Protein AF-A0A5P9ERH6-F1 (afdb_monomer_lite)

Secondary structure (DSSP, 8-state):
-HIIIIIHHHHHHTT--EEEEEEE---TTS---EEEEEE---S-PPP----SPPP----------SSS-HHHHHHHHHHHHHHHT--GGG-

Sequence (91 aa):
MVLQAVLLPLLTRMGAGVELGLQYSVFHLAGGGSWRARIQPLISLLKLDLTERCESLRCKALASSVNIPAHVGQRELAQISKLCGWLDEHL

Foldseek 3Di:
DCCVPPVVVVQVVQVWDKDKDFPDDDDPPPDDGDIDMDTDDDPGTHDDDDPDDDPDPAAADDDDDDPDDPVVSVVVVVVVCVVVVDDPVRD

pLDDT: mean 84.82, std 10.4, range [54.16, 95.25]

Radius of gyration: 17.45 Å; chains: 1; bounding box: 38×33×43 Å

Structure (mmCIF, N/CA/C/O backbone):
data_AF-A0A5P9ERH6-F1
#
_entry.id   AF-A0A5P9ERH6-F1
#
loop_
_atom_site.group_PDB
_atom_site.id
_atom_site.type_symbol
_atom_site.label_atom_id
_atom_site.label_alt_id
_atom_site.label_comp_id
_atom_site.label_asym_id
_atom_site.label_entity_id
_atom_site.label_seq_id
_atom_site.pdbx_PDB_ins_code
_atom_site.Cartn_x
_atom_site.Cartn_y
_atom_site.Cartn_z
_atom_site.occupancy
_atom_site.B_iso_or_equiv
_atom_site.auth_seq_id
_atom_site.auth_comp_id
_atom_site.auth_asym_id
_atom_site.auth_atom_id
_atom_site.pdbx_PDB_model_num
ATOM 1 N N . MET A 1 1 ? 3.714 5.886 1.731 1.00 71.94 1 MET A N 1
ATOM 2 C CA . MET A 1 1 ? 3.014 4.585 1.819 1.00 71.94 1 MET A CA 1
ATOM 3 C C . MET A 1 1 ? 2.400 4.170 0.483 1.00 71.94 1 MET A C 1
ATOM 5 O O . MET A 1 1 ? 2.859 3.182 -0.067 1.00 71.94 1 MET A O 1
ATOM 9 N N . VAL A 1 2 ? 1.449 4.928 -0.085 1.00 81.31 2 VAL A N 1
ATOM 10 C CA . VAL A 1 2 ? 0.796 4.571 -1.368 1.00 81.31 2 VAL A CA 1
ATOM 11 C C . VAL A 1 2 ? 1.797 4.399 -2.511 1.00 81.31 2 VAL A C 1
ATOM 13 O O . VAL A 1 2 ? 1.746 3.395 -3.211 1.00 81.31 2 VAL A O 1
ATOM 16 N N . LEU A 1 3 ? 2.751 5.328 -2.661 1.00 84.25 3 LEU A N 1
ATOM 17 C CA . LEU A 1 3 ? 3.735 5.263 -3.744 1.00 84.25 3 LEU A CA 1
ATOM 18 C C . LEU A 1 3 ? 4.499 3.929 -3.741 1.00 84.25 3 LEU A C 1
ATOM 20 O O . LEU A 1 3 ? 4.538 3.244 -4.756 1.00 84.25 3 LEU A O 1
ATOM 24 N N . GLN A 1 4 ? 5.018 3.536 -2.575 1.00 85.50 4 GLN A N 1
ATOM 25 C CA . GLN A 1 4 ? 5.786 2.306 -2.383 1.00 85.50 4 GLN A CA 1
ATOM 26 C C . GLN A 1 4 ? 4.943 1.033 -2.539 1.00 85.50 4 GLN A C 1
ATOM 28 O O . GLN A 1 4 ? 5.439 0.052 -3.079 1.00 85.50 4 GLN A O 1
ATOM 33 N N . ALA A 1 5 ? 3.696 1.031 -2.060 1.00 85.88 5 ALA A N 1
ATOM 34 C CA . ALA A 1 5 ? 2.865 -0.174 -2.033 1.00 85.88 5 ALA A CA 1
ATOM 35 C C . ALA A 1 5 ? 2.038 -0.393 -3.311 1.00 85.88 5 ALA A C 1
ATOM 37 O O . ALA A 1 5 ? 1.658 -1.524 -3.592 1.00 85.88 5 ALA A O 1
ATOM 38 N N . VAL A 1 6 ? 1.736 0.671 -4.063 1.00 89.69 6 VAL A N 1
ATOM 39 C CA . VAL A 1 6 ? 0.813 0.617 -5.208 1.00 89.69 6 VAL A CA 1
ATOM 40 C C . VAL A 1 6 ? 1.528 0.924 -6.515 1.00 89.69 6 VAL A C 1
ATOM 42 O O . VAL A 1 6 ? 1.510 0.098 -7.420 1.00 89.69 6 VAL A O 1
ATOM 45 N N . LEU A 1 7 ? 2.182 2.084 -6.631 1.00 90.81 7 LEU A N 1
ATOM 46 C CA . LEU A 1 7 ? 2.743 2.514 -7.915 1.00 90.81 7 LEU A CA 1
ATOM 47 C C . LEU A 1 7 ? 4.077 1.836 -8.234 1.00 90.81 7 LEU A C 1
ATOM 49 O O . LEU A 1 7 ? 4.261 1.371 -9.356 1.00 90.81 7 LEU A O 1
ATOM 53 N N . LEU A 1 8 ? 5.010 1.771 -7.276 1.00 92.19 8 LEU A N 1
ATOM 54 C CA . LEU A 1 8 ? 6.332 1.195 -7.543 1.00 92.19 8 LEU A CA 1
ATOM 55 C C . LEU A 1 8 ? 6.274 -0.252 -8.041 1.00 92.19 8 LEU A C 1
ATOM 57 O O . LEU A 1 8 ? 6.959 -0.533 -9.019 1.00 92.19 8 LEU A O 1
ATOM 61 N N . PRO A 1 9 ? 5.443 -1.153 -7.480 1.00 92.31 9 PRO A N 1
ATOM 62 C CA . PRO A 1 9 ? 5.329 -2.506 -8.015 1.00 92.31 9 PRO A CA 1
ATOM 63 C C . PRO A 1 9 ? 4.875 -2.537 -9.481 1.00 92.31 9 PRO A C 1
ATOM 65 O O . PRO A 1 9 ? 5.329 -3.389 -10.242 1.00 92.31 9 PRO A O 1
ATOM 68 N N . LEU A 1 10 ? 4.016 -1.602 -9.908 1.00 93.44 10 LEU A N 1
ATOM 69 C CA . LEU A 1 10 ? 3.615 -1.486 -11.315 1.00 93.44 10 LEU A CA 1
ATOM 70 C C . LEU A 1 10 ? 4.775 -1.002 -12.188 1.00 93.44 10 LEU A C 1
ATOM 72 O O . LEU A 1 10 ? 5.015 -1.570 -13.250 1.00 93.44 10 LEU A O 1
ATOM 76 N N . LEU A 1 11 ? 5.539 -0.018 -11.715 1.00 92.50 11 LEU A N 1
ATOM 77 C CA . LEU A 1 11 ? 6.734 0.464 -12.411 1.00 92.50 11 LEU A CA 1
ATOM 78 C C . LEU A 1 11 ? 7.805 -0.629 -12.529 1.00 92.50 11 LEU A C 1
ATOM 80 O O . LEU A 1 11 ? 8.397 -0.790 -13.594 1.00 92.50 11 LEU A O 1
ATOM 84 N N . THR A 1 12 ? 7.996 -1.440 -11.489 1.00 92.44 12 THR A N 1
ATOM 85 C CA . THR A 1 12 ? 8.898 -2.599 -11.523 1.00 92.44 12 THR A CA 1
ATOM 86 C C . THR A 1 12 ? 8.444 -3.640 -12.540 1.00 92.44 12 THR A C 1
ATOM 88 O O . THR A 1 12 ? 9.276 -4.166 -13.274 1.00 92.44 12 THR A O 1
ATOM 91 N N . ARG A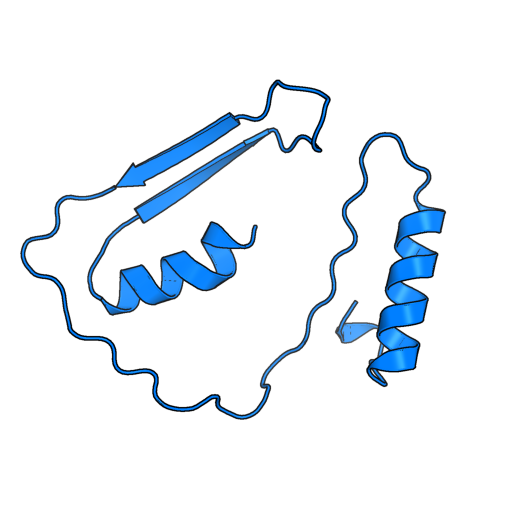 1 13 ? 7.134 -3.890 -12.675 1.00 93.19 13 ARG A N 1
ATOM 92 C CA . ARG A 1 13 ? 6.595 -4.761 -13.741 1.00 93.19 13 ARG A CA 1
ATOM 93 C C . ARG A 1 13 ? 6.859 -4.213 -15.146 1.00 93.19 13 ARG A C 1
ATOM 95 O O . ARG A 1 13 ? 6.990 -4.998 -16.077 1.00 93.19 13 ARG A O 1
ATOM 102 N N . MET A 1 14 ? 6.967 -2.894 -15.296 1.00 94.19 14 MET A N 1
ATOM 103 C CA . MET A 1 14 ? 7.348 -2.235 -16.552 1.00 94.19 14 MET A CA 1
ATOM 104 C C . MET A 1 14 ? 8.872 -2.201 -16.784 1.00 94.19 14 MET A C 1
ATOM 106 O O . MET A 1 14 ? 9.321 -1.682 -17.805 1.00 94.19 14 MET A O 1
ATOM 110 N N . GLY A 1 15 ? 9.667 -2.748 -15.857 1.00 92.12 15 GLY A N 1
ATOM 111 C CA . GLY A 1 15 ? 11.129 -2.818 -15.925 1.00 92.12 15 GLY A CA 1
ATOM 112 C C . GLY A 1 15 ? 11.867 -1.706 -15.174 1.00 92.12 15 GLY A C 1
ATOM 113 O O . GLY A 1 15 ? 13.094 -1.722 -15.135 1.00 92.12 15 GLY A O 1
ATOM 114 N N . ALA A 1 16 ? 11.167 -0.748 -14.559 1.00 93.00 16 ALA A N 1
ATOM 115 C CA . ALA A 1 16 ? 11.802 0.374 -13.871 1.00 93.00 16 ALA A CA 1
ATOM 116 C C . ALA A 1 16 ? 12.273 0.010 -12.450 1.00 93.00 16 ALA A C 1
ATOM 118 O O . ALA A 1 16 ? 11.510 -0.510 -11.631 1.00 93.00 16 ALA A O 1
ATOM 119 N N . GLY A 1 17 ? 13.522 0.359 -12.133 1.00 91.06 17 GLY A N 1
ATOM 120 C CA . GLY A 1 17 ? 14.085 0.260 -10.786 1.00 91.06 17 GLY A CA 1
ATOM 121 C C . GLY A 1 17 ? 13.943 1.576 -10.024 1.00 91.06 17 GLY A C 1
ATOM 122 O O . GLY A 1 17 ? 14.582 2.570 -10.373 1.00 91.06 17 GLY A O 1
ATOM 123 N N . VAL A 1 18 ? 13.115 1.596 -8.978 1.00 90.25 18 VAL A N 1
ATOM 124 C CA . VAL A 1 18 ? 12.932 2.768 -8.110 1.00 90.25 18 VAL A CA 1
ATOM 125 C C . VAL A 1 18 ? 12.992 2.344 -6.649 1.00 90.25 18 VAL A C 1
ATOM 127 O O . VAL A 1 18 ? 12.207 1.515 -6.197 1.00 90.25 18 VAL A O 1
ATOM 130 N N . GLU A 1 19 ? 13.887 2.966 -5.892 1.00 88.00 19 GLU A N 1
ATOM 131 C CA . GLU A 1 19 ? 13.979 2.817 -4.442 1.00 88.00 19 GLU A CA 1
ATOM 132 C C . GLU A 1 19 ? 13.417 4.067 -3.772 1.00 88.00 19 GLU A C 1
ATOM 134 O O . GLU A 1 19 ? 13.782 5.187 -4.133 1.00 88.00 19 GLU A O 1
ATOM 139 N N . LEU A 1 20 ? 12.555 3.891 -2.771 1.00 87.25 20 LEU A N 1
ATOM 140 C CA . LEU A 1 20 ? 11.998 4.988 -1.984 1.00 87.25 20 LEU A CA 1
ATOM 141 C C . LEU A 1 20 ? 12.376 4.853 -0.515 1.00 87.25 20 LEU A C 1
ATOM 143 O O . LEU A 1 20 ? 12.111 3.834 0.115 1.00 87.25 20 LEU A O 1
ATOM 147 N N . GLY A 1 21 ? 12.951 5.921 0.029 1.00 81.75 21 GLY A N 1
ATOM 148 C CA . GLY A 1 21 ? 13.201 6.103 1.451 1.00 81.75 21 GLY A CA 1
ATOM 149 C C . GLY A 1 21 ? 12.333 7.230 1.997 1.00 81.75 21 GLY A C 1
ATOM 150 O O . GLY A 1 21 ? 12.384 8.360 1.508 1.00 81.75 21 GLY A O 1
ATOM 151 N N . LEU A 1 22 ? 11.543 6.937 3.027 1.00 71.12 22 LEU A N 1
ATOM 152 C CA . LEU A 1 22 ? 10.816 7.957 3.778 1.00 71.12 22 LEU A CA 1
ATOM 153 C C . LEU A 1 22 ? 11.721 8.458 4.908 1.00 71.12 22 LEU A C 1
ATOM 155 O O . LEU A 1 22 ? 12.155 7.656 5.729 1.00 71.12 22 LEU A O 1
ATOM 159 N N . GLN A 1 23 ? 12.028 9.756 4.944 1.00 65.69 23 GLN A N 1
ATOM 160 C CA . GLN A 1 23 ? 12.840 10.331 6.025 1.00 65.69 23 GLN A CA 1
ATOM 161 C C . GLN A 1 23 ? 11.961 10.878 7.152 1.00 65.69 23 GLN A C 1
ATOM 163 O O . GLN A 1 23 ? 12.304 10.717 8.318 1.00 65.69 23 GLN A O 1
ATOM 168 N N . TYR A 1 24 ? 10.815 11.482 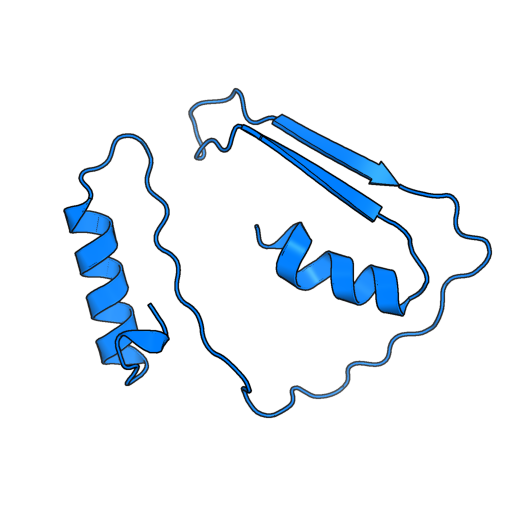6.819 1.00 64.06 24 TYR A N 1
ATOM 169 C CA . TYR A 1 24 ? 9.844 11.963 7.803 1.00 64.06 24 TYR A CA 1
ATOM 170 C C . TYR A 1 24 ? 8.450 12.108 7.176 1.00 64.06 24 TYR A C 1
ATOM 172 O O . TYR A 1 24 ? 8.319 12.638 6.070 1.00 64.06 24 TYR A O 1
ATOM 180 N N . SER A 1 25 ? 7.410 11.642 7.873 1.00 61.88 25 SER A N 1
ATOM 181 C CA . SER A 1 25 ? 6.013 11.802 7.450 1.00 61.88 25 SER A CA 1
ATOM 182 C C . SER A 1 25 ? 5.404 13.005 8.159 1.00 61.88 25 SER A C 1
ATOM 184 O O . SER A 1 25 ? 5.310 13.003 9.382 1.00 61.88 25 SER A O 1
ATOM 186 N N . VAL A 1 26 ? 4.932 13.995 7.407 1.00 61.00 26 VAL A N 1
ATOM 187 C CA . VAL A 1 26 ? 4.137 15.110 7.949 1.00 61.00 26 VAL A CA 1
ATOM 188 C C . VAL A 1 26 ? 2.819 15.225 7.233 1.00 61.00 26 VAL A C 1
ATOM 190 O O . VAL A 1 26 ? 2.692 14.966 6.036 1.00 61.00 26 VAL A O 1
ATOM 193 N N . PHE A 1 27 ? 1.842 15.635 8.023 1.00 65.62 27 PHE A N 1
ATOM 194 C CA . PHE A 1 27 ? 0.503 15.936 7.581 1.00 65.62 27 PHE A CA 1
ATOM 195 C C . PHE A 1 27 ? 0.464 17.353 7.008 1.00 65.62 27 PHE A C 1
ATOM 197 O O . PHE A 1 27 ? 1.277 18.215 7.358 1.00 65.62 27 PHE A O 1
ATOM 204 N N . HIS A 1 28 ? -0.467 17.564 6.079 1.00 54.16 28 HIS A N 1
ATOM 205 C CA . HIS A 1 28 ? -0.674 18.843 5.411 1.00 54.16 28 HIS A CA 1
ATOM 206 C C . HIS A 1 28 ? -0.759 19.980 6.450 1.00 54.16 28 HIS A C 1
ATOM 208 O O . HIS A 1 28 ? -1.428 19.814 7.466 1.00 54.16 28 HIS A O 1
ATOM 214 N N . LEU A 1 29 ? -0.093 21.111 6.165 1.00 55.06 29 LEU A N 1
ATOM 215 C CA . LEU A 1 29 ? 0.075 22.345 6.969 1.00 55.06 29 LEU A CA 1
ATOM 216 C C . LEU A 1 29 ? 1.351 22.474 7.826 1.00 55.06 29 LEU A C 1
ATOM 218 O O . LEU A 1 29 ? 1.766 23.603 8.067 1.00 55.06 29 LEU A O 1
ATOM 222 N N . ALA A 1 30 ? 2.019 21.390 8.238 1.00 60.34 30 ALA A N 1
ATOM 223 C CA . ALA A 1 30 ? 3.184 21.501 9.137 1.00 60.34 30 ALA A CA 1
ATOM 224 C C . ALA A 1 30 ? 4.529 21.799 8.432 1.00 60.34 30 ALA A C 1
ATOM 226 O O . ALA A 1 30 ? 5.486 22.209 9.086 1.00 60.34 30 ALA A O 1
ATOM 227 N N . GLY A 1 31 ? 4.624 21.601 7.107 1.00 58.06 31 GLY A N 1
ATOM 228 C CA . GLY A 1 31 ? 5.916 21.602 6.402 1.00 58.06 31 GLY A CA 1
ATOM 229 C C . GLY A 1 31 ? 6.868 20.502 6.920 1.00 58.06 31 GLY A C 1
ATOM 230 O O . GLY A 1 31 ? 6.515 19.736 7.807 1.00 58.06 31 GLY A O 1
ATOM 231 N N . GLY A 1 32 ? 8.074 20.371 6.353 1.00 69.06 32 GLY A N 1
ATOM 232 C CA . GLY A 1 32 ? 9.118 19.469 6.889 1.00 69.06 32 GLY A CA 1
ATOM 233 C C . GLY A 1 32 ? 9.069 18.000 6.438 1.00 69.06 32 GLY A C 1
ATOM 234 O O . GLY A 1 32 ? 9.802 17.162 6.961 1.00 69.06 32 GLY A O 1
ATOM 235 N N . GLY A 1 33 ? 8.231 17.669 5.457 1.00 72.75 33 GLY A N 1
ATOM 236 C CA . GLY A 1 33 ? 8.126 16.313 4.918 1.00 72.75 33 GLY A CA 1
ATOM 237 C C . GLY A 1 33 ? 9.260 16.054 3.964 1.00 72.75 33 GLY A C 1
ATOM 238 O O . GLY A 1 33 ? 9.411 16.787 2.991 1.00 72.75 33 GLY A O 1
ATOM 239 N N . SER A 1 34 ? 10.046 15.016 4.235 1.00 77.94 34 SER A N 1
ATOM 240 C CA . SER A 1 34 ? 11.139 14.625 3.357 1.00 77.94 34 SER A CA 1
ATOM 241 C C . SER A 1 34 ? 11.039 13.154 2.994 1.00 77.94 34 SER A C 1
ATOM 243 O O . SER A 1 34 ? 10.844 12.260 3.824 1.00 77.94 34 SER A O 1
ATOM 245 N N . TRP A 1 35 ? 11.208 12.919 1.706 1.00 84.06 35 TRP A N 1
ATOM 246 C CA . TRP A 1 35 ? 11.250 11.621 1.075 1.00 84.06 35 TRP A CA 1
ATOM 247 C C . TRP A 1 35 ? 12.303 11.670 -0.019 1.00 84.06 35 TRP A C 1
ATOM 249 O O . TRP A 1 35 ? 12.532 12.703 -0.649 1.00 84.06 35 TRP A O 1
ATOM 259 N N . ARG A 1 36 ? 12.980 10.546 -0.211 1.00 87.19 36 ARG A N 1
ATOM 260 C CA . ARG A 1 36 ? 14.050 10.391 -1.185 1.00 87.19 36 ARG A CA 1
ATOM 261 C C . ARG A 1 36 ? 13.692 9.242 -2.104 1.00 87.19 36 ARG A C 1
ATOM 263 O O . ARG A 1 36 ? 13.381 8.155 -1.625 1.00 87.19 36 ARG A O 1
ATOM 270 N N . ALA A 1 37 ? 13.787 9.475 -3.404 1.00 89.75 37 ALA A N 1
ATOM 271 C CA . ALA A 1 37 ? 13.700 8.429 -4.408 1.00 89.75 37 ALA A CA 1
ATOM 272 C C . ALA A 1 37 ? 15.044 8.302 -5.131 1.00 89.75 37 ALA A C 1
ATOM 274 O O . ALA A 1 37 ? 15.670 9.311 -5.460 1.00 89.75 37 ALA A O 1
ATOM 275 N N . ARG A 1 38 ? 15.487 7.071 -5.376 1.00 91.69 38 ARG A N 1
ATOM 276 C CA . ARG A 1 38 ? 16.602 6.756 -6.272 1.00 91.69 38 ARG A CA 1
ATOM 277 C C . ARG A 1 38 ? 16.027 6.010 -7.466 1.00 91.69 38 ARG A C 1
ATOM 279 O O . ARG A 1 38 ? 15.407 4.966 -7.294 1.00 91.69 38 ARG A O 1
ATOM 286 N N . ILE A 1 39 ? 16.221 6.564 -8.657 1.00 93.00 39 ILE A N 1
ATOM 287 C CA . ILE A 1 39 ? 15.691 6.018 -9.908 1.00 93.00 39 ILE A CA 1
ATOM 288 C C . ILE A 1 39 ? 16.870 5.497 -10.725 1.00 93.00 39 ILE A C 1
ATOM 290 O O . ILE A 1 39 ? 17.851 6.213 -10.923 1.00 93.00 39 ILE A O 1
ATOM 294 N N . GLN A 1 40 ? 16.787 4.244 -11.158 1.00 93.38 40 GLN A N 1
ATOM 295 C CA . GLN A 1 40 ? 17.799 3.610 -11.996 1.00 93.38 40 GLN A CA 1
ATOM 296 C C . GLN A 1 40 ? 17.523 3.908 -13.480 1.00 93.38 40 GLN A C 1
ATOM 298 O O . GLN A 1 40 ? 16.354 3.969 -13.876 1.00 93.38 40 GLN A O 1
ATOM 303 N N . PRO A 1 41 ? 18.565 4.090 -14.314 1.00 92.06 41 PRO A N 1
ATOM 304 C CA . PRO A 1 41 ? 18.392 4.233 -15.755 1.00 92.06 41 PRO A CA 1
ATOM 305 C C . PRO A 1 41 ? 17.669 3.023 -16.353 1.00 92.06 41 PRO A C 1
ATOM 307 O O . PRO A 1 41 ? 17.977 1.881 -16.013 1.00 92.06 41 PRO A O 1
ATOM 310 N N . LEU A 1 42 ? 16.733 3.279 -17.267 1.00 93.19 42 LEU A N 1
ATOM 311 C CA . LEU A 1 42 ? 15.951 2.245 -17.935 1.00 93.19 42 LEU A CA 1
ATOM 312 C C . LEU A 1 42 ? 16.331 2.166 -19.415 1.00 93.19 42 LEU A C 1
ATOM 314 O O . LEU A 1 42 ? 16.288 3.174 -20.114 1.00 93.19 42 LEU A O 1
ATOM 318 N N . ILE A 1 43 ? 16.678 0.965 -19.884 1.00 86.94 43 ILE A N 1
ATOM 319 C CA . ILE A 1 43 ? 17.056 0.719 -21.287 1.00 86.94 43 ILE A CA 1
ATOM 320 C C . ILE A 1 43 ? 15.811 0.650 -22.184 1.00 86.94 43 ILE A C 1
ATOM 322 O O . ILE A 1 43 ? 15.819 1.167 -23.296 1.00 86.94 43 ILE A O 1
ATOM 326 N N . SER A 1 44 ? 14.733 0.028 -21.702 1.00 90.06 44 SER A N 1
ATOM 327 C CA . SER A 1 44 ? 13.456 -0.066 -22.413 1.00 90.06 44 SER A CA 1
ATOM 328 C C . SER A 1 44 ? 12.304 -0.205 -21.427 1.00 90.06 44 SER A C 1
ATOM 330 O O . SER A 1 44 ? 12.424 -0.915 -20.430 1.00 90.06 44 SER A O 1
ATOM 332 N N . LEU A 1 45 ? 11.179 0.442 -21.727 1.00 92.19 45 LEU A N 1
ATOM 333 C CA . LEU A 1 45 ? 9.949 0.345 -20.947 1.00 92.19 45 LEU A CA 1
ATOM 334 C C . LEU A 1 45 ? 9.063 -0.772 -21.504 1.00 92.19 45 LEU A C 1
ATOM 336 O O . LEU A 1 45 ? 8.771 -0.797 -22.700 1.00 92.19 45 LEU A O 1
ATOM 340 N N . LEU A 1 46 ? 8.631 -1.692 -20.645 1.00 94.06 46 LEU A N 1
ATOM 341 C CA . LEU A 1 46 ? 7.717 -2.768 -21.025 1.00 94.06 46 LEU A CA 1
ATOM 342 C C . LEU A 1 46 ? 6.263 -2.297 -20.948 1.00 94.06 46 LEU A C 1
ATOM 344 O O . LEU A 1 46 ? 5.877 -1.540 -20.054 1.00 94.06 46 LEU A O 1
ATOM 348 N N . LYS A 1 47 ? 5.441 -2.780 -21.884 1.00 94.44 47 LYS A N 1
ATOM 349 C CA . LYS A 1 47 ? 3.999 -2.527 -21.889 1.00 94.44 47 LYS A CA 1
ATOM 350 C C . LYS A 1 47 ? 3.345 -3.210 -20.685 1.00 94.44 47 LYS A C 1
ATOM 352 O O . LYS A 1 47 ? 3.627 -4.371 -20.398 1.00 94.44 47 LYS A O 1
ATOM 357 N N . LEU A 1 48 ? 2.441 -2.498 -20.019 1.00 94.50 48 LEU A N 1
ATOM 358 C CA . LEU A 1 48 ? 1.611 -3.022 -18.942 1.00 94.50 48 LEU A CA 1
ATOM 359 C C . LEU A 1 48 ? 0.141 -2.789 -19.295 1.00 94.50 48 LEU A C 1
ATOM 361 O O . LEU A 1 48 ? -0.320 -1.652 -19.280 1.00 94.50 48 LEU A O 1
ATOM 365 N N . ASP A 1 49 ? -0.581 -3.868 -19.587 1.00 94.19 49 ASP A N 1
ATOM 366 C CA . ASP A 1 49 ? -2.021 -3.833 -19.836 1.00 94.19 49 ASP A CA 1
ATOM 367 C C . ASP A 1 49 ? -2.770 -4.297 -18.577 1.00 94.19 49 ASP A C 1
ATOM 369 O O . ASP A 1 49 ? -2.649 -5.446 -18.151 1.00 94.19 49 ASP A O 1
ATOM 373 N N . LEU A 1 50 ? -3.527 -3.387 -17.961 1.00 93.50 50 LEU A N 1
ATOM 374 C CA . LEU A 1 50 ? -4.426 -3.658 -16.834 1.00 93.50 50 LEU A CA 1
ATOM 375 C C . LEU A 1 50 ? -5.831 -3.207 -17.231 1.00 93.50 50 LEU A C 1
ATOM 377 O O . LEU A 1 50 ? -6.211 -2.062 -17.001 1.00 93.50 50 LEU A O 1
ATOM 381 N N . THR A 1 51 ? -6.573 -4.087 -17.893 1.00 95.25 51 THR A N 1
ATOM 382 C CA . THR A 1 51 ? -7.900 -3.774 -18.448 1.00 95.25 51 THR A CA 1
ATOM 383 C C . THR A 1 51 ? -9.029 -4.015 -17.456 1.00 95.25 51 THR A C 1
ATOM 385 O O . THR A 1 51 ? -10.090 -3.410 -17.570 1.00 95.25 51 THR A O 1
ATOM 388 N N . GLU A 1 52 ? -8.799 -4.880 -16.471 1.00 93.69 52 GLU A N 1
ATOM 389 C CA . GLU A 1 52 ? -9.804 -5.313 -15.510 1.00 93.69 52 GLU A CA 1
ATOM 390 C C . GLU A 1 52 ? -9.203 -5.411 -14.109 1.00 93.69 52 GLU A C 1
ATOM 392 O O . GLU A 1 52 ? -7.998 -5.614 -13.925 1.00 93.69 52 GLU A O 1
ATOM 397 N N . ARG A 1 53 ? -10.063 -5.261 -13.100 1.00 89.62 53 ARG A N 1
ATOM 398 C CA . ARG A 1 53 ? -9.702 -5.485 -11.702 1.00 89.62 53 ARG A CA 1
ATOM 399 C C . ARG A 1 53 ? -10.030 -6.930 -11.333 1.00 89.62 53 ARG A C 1
ATOM 401 O O . ARG A 1 53 ? -11.168 -7.357 -11.481 1.00 89.62 53 ARG A O 1
ATOM 408 N N . CYS A 1 54 ? -9.052 -7.637 -10.781 1.00 84.75 54 CYS A N 1
ATOM 409 C CA . CYS A 1 54 ? -9.245 -8.979 -10.238 1.00 84.75 54 CYS A CA 1
ATOM 410 C C . CYS A 1 54 ? -10.019 -8.949 -8.908 1.00 84.75 54 CYS A C 1
ATOM 412 O O . CYS A 1 54 ? -10.149 -7.903 -8.263 1.00 84.75 54 CYS A O 1
ATOM 414 N N . GLU A 1 55 ? -10.456 -10.118 -8.444 1.00 88.94 55 GLU A N 1
ATOM 415 C CA . GLU A 1 55 ? -11.017 -10.270 -7.101 1.00 88.94 55 GLU A CA 1
ATOM 416 C C . GLU A 1 55 ? -10.070 -9.732 -6.015 1.00 88.94 55 GLU A C 1
ATOM 418 O O . GLU A 1 55 ? -8.841 -9.728 -6.146 1.00 88.94 55 GLU A O 1
ATOM 423 N N . SER A 1 56 ? -10.654 -9.233 -4.925 1.00 83.69 56 SER A N 1
ATOM 424 C CA . SER A 1 56 ? -9.870 -8.651 -3.835 1.00 83.69 56 SER A CA 1
ATOM 425 C C . SER A 1 56 ? -9.228 -9.762 -3.008 1.00 83.69 56 SER A C 1
ATOM 427 O O . SER A 1 56 ? -9.913 -10.446 -2.260 1.00 83.69 56 SER A O 1
ATOM 429 N N . LEU A 1 57 ? -7.907 -9.912 -3.126 1.00 85.19 57 LEU A N 1
ATOM 430 C CA . LEU A 1 57 ? -7.150 -10.952 -2.417 1.00 85.19 57 LEU A CA 1
ATOM 431 C C . LEU A 1 57 ? -6.865 -10.600 -0.951 1.00 85.19 57 LEU A C 1
ATOM 433 O O . LEU A 1 57 ? -6.773 -11.479 -0.101 1.00 85.19 57 LEU A O 1
ATOM 437 N N . ARG A 1 58 ? -6.672 -9.311 -0.653 1.00 83.81 58 ARG A N 1
ATOM 438 C CA . ARG A 1 58 ? -6.396 -8.818 0.698 1.00 83.81 58 ARG A CA 1
ATOM 439 C C . ARG A 1 58 ? -6.873 -7.382 0.847 1.00 83.81 58 ARG A C 1
ATOM 441 O O . ARG A 1 58 ? -6.544 -6.529 0.025 1.00 83.81 58 ARG A O 1
ATOM 448 N N . CYS A 1 59 ? -7.573 -7.121 1.941 1.00 85.56 59 CYS A N 1
ATOM 449 C CA . CYS A 1 59 ? -7.955 -5.785 2.371 1.00 85.56 59 CYS A CA 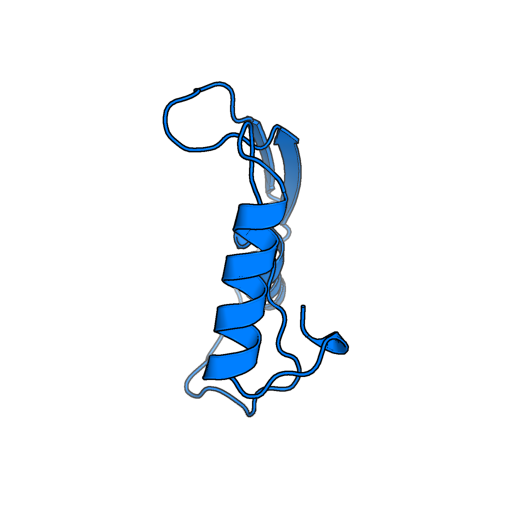1
ATOM 450 C C . CYS A 1 59 ? -7.138 -5.374 3.596 1.00 85.56 59 CYS A C 1
ATOM 452 O O . CYS A 1 59 ? -6.831 -6.209 4.450 1.00 85.56 59 CYS A O 1
ATOM 454 N N . LYS A 1 60 ? -6.756 -4.097 3.648 1.00 87.19 60 LYS A N 1
ATOM 455 C CA . LYS A 1 60 ? -6.048 -3.499 4.779 1.00 87.19 60 LYS A CA 1
ATOM 456 C C . LYS A 1 60 ? -6.497 -2.053 4.961 1.00 87.19 60 LYS A C 1
ATOM 458 O O . LYS A 1 60 ? -6.453 -1.283 4.001 1.00 87.19 60 LYS A O 1
ATOM 463 N N . ALA A 1 61 ? -6.861 -1.684 6.182 1.00 89.44 61 ALA A N 1
ATOM 464 C CA . ALA A 1 61 ? -7.010 -0.300 6.610 1.00 89.44 61 ALA A CA 1
ATOM 465 C C . ALA A 1 61 ? -5.771 0.145 7.402 1.00 89.44 61 ALA A C 1
ATOM 467 O O . ALA A 1 61 ? -5.045 -0.672 7.958 1.00 89.44 61 ALA A O 1
ATOM 468 N N . LEU A 1 62 ? -5.477 1.445 7.407 1.00 88.25 62 LEU A N 1
ATOM 469 C CA . LEU A 1 62 ? -4.438 2.003 8.270 1.00 88.25 62 LEU A CA 1
ATOM 470 C C . LEU A 1 62 ? -4.811 3.436 8.639 1.00 88.25 62 LEU A C 1
ATOM 472 O O . LEU A 1 62 ? -4.884 4.297 7.763 1.00 88.25 62 LEU A O 1
ATOM 476 N N . ALA A 1 63 ? -5.021 3.683 9.929 1.00 88.50 63 ALA A N 1
ATOM 477 C CA . ALA A 1 63 ? -5.203 5.025 10.465 1.00 88.50 63 ALA A CA 1
ATOM 478 C C . ALA A 1 63 ? -3.839 5.585 10.881 1.00 88.50 63 ALA A C 1
ATOM 480 O O . ALA A 1 63 ? -3.131 4.994 11.695 1.00 88.50 63 ALA A O 1
ATOM 481 N N . SER A 1 64 ? -3.455 6.719 10.298 1.00 84.56 64 SER A N 1
ATOM 482 C CA . SER A 1 64 ? -2.237 7.442 10.661 1.00 84.56 64 SER A CA 1
ATOM 483 C C . SER A 1 64 ? -2.630 8.821 11.163 1.00 84.56 64 SER A C 1
ATOM 485 O O . SER A 1 64 ? -3.351 9.545 10.481 1.00 84.56 64 SER A O 1
ATOM 487 N N . SER A 1 65 ? -2.156 9.181 12.351 1.00 81.56 65 SER A N 1
ATOM 488 C CA . SER A 1 65 ? -2.479 10.442 13.011 1.00 81.56 65 SER A CA 1
ATOM 489 C C . SER A 1 65 ? -1.228 11.052 13.630 1.00 81.56 65 SER A C 1
ATOM 491 O O . SER A 1 65 ? -0.433 10.344 14.246 1.00 81.56 65 SER A O 1
ATOM 493 N N . VAL A 1 66 ? -1.078 12.369 13.521 1.00 80.94 66 VAL A N 1
ATOM 494 C CA . VAL A 1 66 ? -0.031 13.145 14.201 1.00 80.94 66 VAL A CA 1
ATOM 495 C C . VAL A 1 66 ? -0.708 14.236 15.015 1.00 80.94 66 VAL A C 1
ATOM 497 O O . VAL A 1 66 ? -1.603 14.905 14.509 1.00 80.94 66 VAL A O 1
ATOM 500 N N . ASN A 1 67 ? -0.285 14.408 16.270 1.00 82.06 67 ASN A N 1
ATOM 501 C CA . ASN A 1 67 ? -0.839 15.393 17.209 1.00 82.06 67 ASN A CA 1
ATOM 502 C C . ASN A 1 67 ? -2.363 15.288 17.429 1.00 82.06 67 ASN A C 1
ATOM 504 O O . ASN A 1 67 ? -3.009 16.268 17.787 1.00 82.06 67 ASN A O 1
ATOM 508 N N . ILE A 1 68 ? -2.936 14.096 17.239 1.00 86.38 68 ILE A N 1
ATOM 509 C CA . ILE A 1 68 ? -4.347 13.787 17.500 1.00 86.38 68 ILE A CA 1
ATOM 510 C C . ILE A 1 68 ? -4.405 12.553 18.416 1.00 86.38 68 ILE A C 1
ATOM 512 O O . ILE A 1 68 ? -3.586 11.644 18.253 1.00 86.38 68 ILE A O 1
ATOM 516 N N . PRO A 1 69 ? -5.345 12.488 19.377 1.00 91.00 69 PRO A N 1
ATOM 517 C CA . PRO A 1 69 ? -5.510 11.320 20.235 1.00 91.00 69 PRO A CA 1
ATOM 518 C C . PRO A 1 69 ? -5.775 10.019 19.462 1.00 91.00 69 PRO A C 1
ATOM 520 O O . PRO A 1 69 ? -6.591 9.981 18.541 1.00 91.00 69 PRO A O 1
ATOM 523 N N . ALA A 1 70 ? -5.168 8.921 19.922 1.00 87.75 70 ALA A N 1
ATOM 524 C CA . ALA A 1 70 ? -5.269 7.604 19.284 1.00 87.75 70 ALA A CA 1
ATOM 525 C C . ALA A 1 70 ? -6.714 7.085 19.128 1.00 87.75 70 ALA A C 1
ATOM 527 O O . ALA A 1 70 ? -7.019 6.371 18.173 1.00 87.75 70 ALA A O 1
ATOM 528 N N . HIS A 1 71 ? -7.626 7.476 20.026 1.00 92.12 71 HIS A N 1
ATOM 529 C CA . HIS A 1 71 ? -9.026 7.049 19.969 1.00 92.12 71 HIS A CA 1
ATOM 530 C C . HIS A 1 71 ? -9.762 7.544 18.711 1.00 92.12 71 HIS A C 1
ATOM 532 O O . HIS A 1 71 ? -10.782 6.970 18.335 1.00 92.12 71 HIS A O 1
ATOM 538 N N . VAL A 1 72 ? -9.272 8.599 18.047 1.00 92.88 72 VAL A N 1
ATOM 539 C CA . VAL A 1 72 ? -9.846 9.076 16.780 1.00 92.88 72 VAL A CA 1
ATOM 540 C C . VAL A 1 72 ? -9.605 8.046 15.678 1.00 92.88 72 VAL A C 1
ATOM 542 O O . VAL A 1 72 ? -10.564 7.600 15.054 1.00 92.88 72 VAL A O 1
ATOM 545 N N . GLY A 1 73 ? -8.364 7.575 15.525 1.00 90.81 73 GLY A N 1
ATOM 546 C CA . GLY A 1 73 ? -8.032 6.524 14.558 1.00 90.81 73 GLY A CA 1
ATOM 547 C C . GLY A 1 73 ? -8.763 5.208 14.843 1.00 90.81 73 GLY A C 1
ATOM 548 O O . GLY A 1 73 ? -9.246 4.557 13.922 1.00 90.81 73 GLY A O 1
ATOM 549 N N . GLN A 1 74 ? -8.942 4.847 16.118 1.00 91.38 74 GLN A N 1
ATOM 550 C CA . GLN A 1 74 ? -9.735 3.669 16.502 1.00 91.38 74 GLN A CA 1
ATOM 551 C C . GLN A 1 74 ? -11.200 3.787 16.061 1.00 91.38 74 GLN A C 1
ATOM 553 O O . GLN A 1 74 ? -11.775 2.826 15.552 1.00 91.38 74 GLN A O 1
ATOM 558 N N . ARG A 1 75 ? -11.809 4.970 16.217 1.00 93.62 75 ARG A N 1
ATOM 559 C CA . ARG A 1 75 ? -13.186 5.218 15.766 1.00 93.62 75 ARG A CA 1
ATOM 560 C C . ARG A 1 75 ? -13.318 5.135 14.248 1.00 93.62 75 ARG A C 1
ATOM 562 O O . ARG A 1 75 ? -14.319 4.610 13.769 1.00 93.62 75 ARG A O 1
ATOM 569 N N . GLU A 1 76 ? -12.337 5.639 13.506 1.00 93.12 76 GLU A N 1
ATOM 570 C CA . GLU A 1 76 ? -12.305 5.547 12.041 1.00 93.12 76 GLU A CA 1
ATOM 571 C C . GLU A 1 76 ? -12.188 4.092 11.575 1.00 93.12 76 GLU A C 1
ATOM 573 O O . GLU A 1 76 ? -12.985 3.646 10.748 1.00 93.12 76 GLU A O 1
ATOM 578 N N . LEU A 1 77 ? -11.268 3.319 12.164 1.00 92.62 77 LEU A N 1
ATOM 579 C CA . LEU A 1 77 ? -11.107 1.892 11.865 1.00 92.62 77 LEU A CA 1
ATOM 580 C C . LEU A 1 77 ? -12.374 1.091 12.196 1.00 92.62 77 LEU A C 1
ATOM 582 O O . LEU A 1 77 ? -12.796 0.257 11.396 1.00 92.62 77 LEU A O 1
ATOM 586 N N . ALA A 1 78 ? -13.045 1.403 13.308 1.00 91.44 78 ALA A N 1
ATOM 587 C CA . ALA A 1 78 ? -14.318 0.779 13.662 1.00 91.44 78 ALA A CA 1
ATOM 588 C C . ALA A 1 78 ? -15.428 1.069 12.631 1.00 91.44 78 ALA A C 1
ATOM 590 O O . ALA A 1 78 ? -16.242 0.194 12.333 1.00 91.44 78 ALA A O 1
ATOM 591 N N . GLN A 1 79 ? -15.466 2.276 12.049 1.00 93.81 79 GLN A N 1
ATOM 592 C CA . GLN A 1 79 ? -16.409 2.581 10.966 1.00 93.81 79 GLN A CA 1
ATOM 593 C C . GLN A 1 79 ? -16.081 1.809 9.686 1.00 93.81 79 GLN A C 1
ATOM 595 O O . GLN A 1 79 ? -16.997 1.288 9.051 1.00 93.81 79 GLN A O 1
ATOM 600 N N . ILE A 1 80 ? -14.800 1.690 9.327 1.00 92.19 80 ILE A N 1
ATOM 601 C CA . ILE A 1 80 ? -14.368 0.907 8.159 1.00 92.19 80 ILE A CA 1
ATOM 602 C C . ILE A 1 80 ? -14.756 -0.564 8.330 1.00 92.19 80 ILE A C 1
ATOM 604 O O . ILE A 1 80 ? -15.359 -1.140 7.427 1.00 92.19 80 ILE A O 1
ATOM 608 N N . SER A 1 81 ? -14.500 -1.152 9.503 1.00 91.19 81 SER A N 1
ATOM 609 C CA . SER A 1 81 ? -14.918 -2.525 9.810 1.00 91.19 81 SER A CA 1
ATOM 610 C C . SER A 1 81 ? -16.427 -2.710 9.642 1.00 91.19 81 SER A C 1
ATOM 612 O O . SER A 1 81 ? -16.855 -3.634 8.950 1.00 91.19 81 SER A O 1
ATOM 614 N N . LYS A 1 82 ? -17.240 -1.783 10.167 1.00 90.81 82 LYS A N 1
ATOM 615 C CA . LYS A 1 82 ? -18.703 -1.841 10.041 1.00 90.81 82 LYS A CA 1
ATOM 616 C C . LYS A 1 82 ? -19.187 -1.737 8.592 1.00 90.81 82 LYS A C 1
ATOM 618 O O . LYS A 1 82 ? -20.094 -2.468 8.207 1.00 90.81 82 LYS A O 1
ATOM 623 N N . LEU A 1 83 ? -18.628 -0.818 7.806 1.00 91.31 83 LEU A N 1
ATOM 624 C CA . LEU A 1 83 ? -19.063 -0.569 6.426 1.00 91.31 83 LEU A CA 1
ATOM 625 C C . LEU A 1 83 ? -18.610 -1.662 5.460 1.00 91.31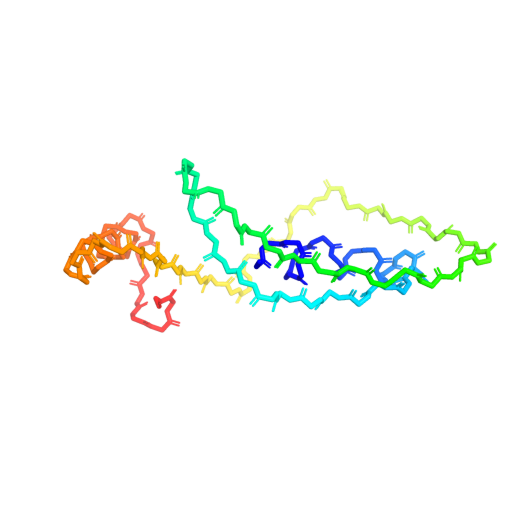 83 LEU A C 1
ATOM 627 O O . LEU A 1 83 ? -19.315 -1.962 4.500 1.00 91.31 83 LEU A O 1
ATOM 631 N N . CYS A 1 84 ? -17.438 -2.242 5.702 1.00 88.38 84 CYS A N 1
ATOM 632 C CA . CYS A 1 84 ? -16.855 -3.245 4.823 1.00 88.38 84 CYS A CA 1
ATOM 633 C C . CYS A 1 84 ? -17.088 -4.687 5.303 1.00 88.38 84 CYS A C 1
ATOM 635 O O . CYS A 1 84 ? -16.733 -5.618 4.585 1.00 88.38 84 CYS A O 1
ATOM 637 N N . GLY A 1 85 ? -17.679 -4.879 6.488 1.00 86.56 85 GLY A N 1
ATOM 638 C CA . GLY A 1 85 ? -17.882 -6.197 7.097 1.00 86.56 85 GLY A CA 1
ATOM 639 C C . GLY A 1 85 ? -16.568 -6.895 7.460 1.00 86.56 85 GLY A C 1
ATOM 640 O O . GLY A 1 85 ? -16.479 -8.115 7.367 1.00 86.56 85 GLY A O 1
ATOM 641 N N . TRP A 1 86 ? -15.526 -6.130 7.795 1.00 86.38 86 TRP A N 1
ATOM 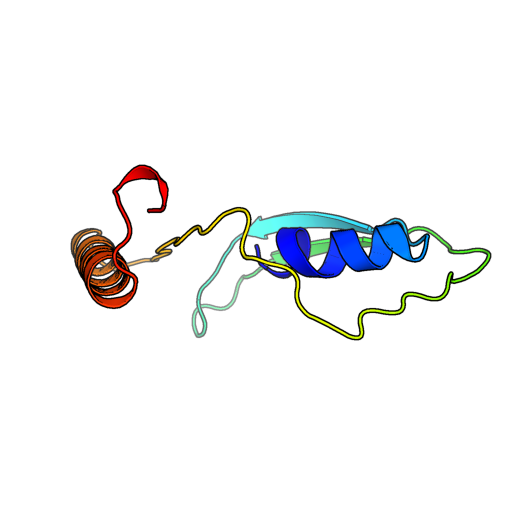642 C CA . TRP A 1 86 ? -14.175 -6.652 8.015 1.00 86.38 86 TRP A CA 1
ATOM 643 C C . TRP A 1 86 ? -13.935 -7.049 9.473 1.00 86.38 86 TRP A C 1
ATOM 645 O O . TRP A 1 86 ? -14.322 -6.323 10.389 1.00 86.38 86 TRP A O 1
ATOM 655 N N . LEU A 1 87 ? -13.240 -8.171 9.664 1.00 77.81 87 LEU A N 1
ATOM 656 C CA . LEU A 1 87 ? -12.688 -8.617 10.945 1.00 77.81 87 LEU A CA 1
ATOM 657 C C . LEU A 1 87 ? -11.387 -7.866 11.286 1.00 77.81 87 LEU A C 1
ATOM 659 O O . LEU A 1 87 ? -10.767 -7.259 10.409 1.00 77.81 87 LEU A O 1
ATOM 663 N N . ASP A 1 88 ? -10.949 -7.956 12.546 1.00 72.56 88 ASP A N 1
ATOM 664 C CA . ASP A 1 88 ? -9.742 -7.281 13.057 1.00 72.56 88 ASP A CA 1
ATOM 665 C C . ASP A 1 88 ? -8.464 -7.598 12.258 1.00 72.56 88 ASP A C 1
ATOM 667 O O . ASP A 1 88 ? -7.547 -6.789 12.220 1.00 72.56 88 ASP A O 1
ATOM 671 N N . GLU A 1 89 ? -8.403 -8.732 11.555 1.00 70.88 89 GLU A N 1
ATOM 672 C CA . GLU A 1 89 ? -7.268 -9.111 10.696 1.00 70.88 89 GLU A CA 1
ATOM 673 C C . GLU A 1 89 ? -7.024 -8.166 9.499 1.00 70.88 89 GLU A C 1
AT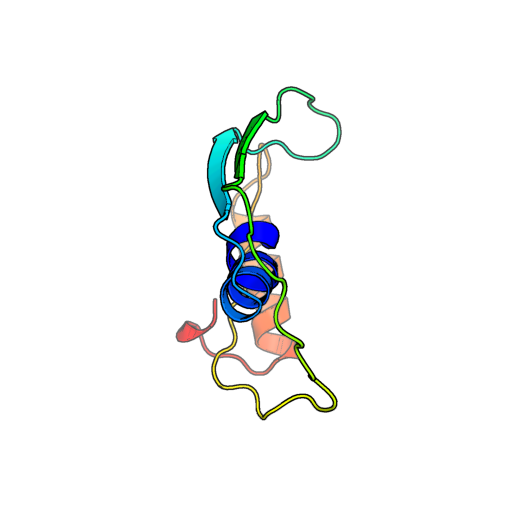OM 675 O O . GLU A 1 89 ? -5.960 -8.205 8.867 1.00 70.88 89 GLU A O 1
ATOM 680 N N . HIS A 1 90 ? -8.007 -7.320 9.178 1.00 68.44 90 HIS A N 1
ATOM 681 C CA . HIS A 1 90 ? -7.950 -6.330 8.103 1.00 68.44 90 HIS A CA 1
ATOM 682 C C . HIS A 1 90 ? -7.661 -4.899 8.589 1.00 68.44 90 HIS A C 1
ATOM 684 O O . HIS A 1 90 ? -7.506 -4.006 7.744 1.00 68.44 90 HIS A O 1
ATOM 690 N N . LEU A 1 91 ? -7.617 -4.665 9.905 1.00 67.75 91 LEU A N 1
ATOM 691 C CA . LEU A 1 91 ? -7.355 -3.362 10.534 1.00 67.75 91 LEU A CA 1
ATOM 692 C C . LEU A 1 91 ? -5.887 -3.231 10.973 1.00 67.75 91 LEU A C 1
ATOM 694 O O . LEU A 1 91 ? -5.405 -2.076 11.003 1.00 67.75 91 LEU A O 1
#